Protein AF-A0A5Q2VCX7-F1 (afdb_monomer_lite)

Structure (mmCIF, N/CA/C/O backbone):
data_AF-A0A5Q2VCX7-F1
#
_entry.id   AF-A0A5Q2VCX7-F1
#
loop_
_atom_site.group_PDB
_atom_site.id
_atom_site.type_symbol
_atom_site.label_atom_id
_atom_site.label_alt_id
_atom_site.label_comp_id
_atom_site.label_asym_id
_atom_site.label_entity_id
_atom_site.label_seq_id
_atom_site.pdbx_PDB_ins_code
_atom_site.Cartn_x
_atom_site.Cartn_y
_atom_site.Cartn_z
_atom_site.occupancy
_atom_site.B_iso_or_equiv
_atom_site.auth_seq_id
_atom_site.auth_comp_id
_atom_site.auth_asym_id
_atom_site.auth_atom_id
_atom_site.pdbx_PDB_model_num
ATOM 1 N N . MET A 1 1 ? 39.719 -5.095 -73.598 1.00 59.34 1 MET A N 1
ATOM 2 C CA . MET A 1 1 ? 39.452 -3.890 -72.771 1.00 59.34 1 MET A CA 1
ATOM 3 C C . MET A 1 1 ? 38.141 -3.966 -71.977 1.00 59.34 1 MET A C 1
ATOM 5 O O . MET A 1 1 ? 38.105 -3.467 -70.860 1.00 59.34 1 MET A O 1
ATOM 9 N N . ASN A 1 2 ? 37.099 -4.652 -72.464 1.00 67.56 2 ASN A N 1
ATOM 10 C CA . ASN A 1 2 ? 35.776 -4.667 -71.812 1.00 67.56 2 ASN A CA 1
ATOM 11 C C . ASN A 1 2 ? 35.712 -5.442 -70.474 1.00 67.56 2 ASN A C 1
ATOM 13 O O . ASN A 1 2 ? 34.993 -5.033 -69.566 1.00 67.56 2 ASN A O 1
ATOM 17 N N . ALA A 1 3 ? 36.500 -6.513 -70.308 1.00 70.06 3 ALA A N 1
ATOM 18 C CA . ALA A 1 3 ? 36.463 -7.355 -69.103 1.00 70.06 3 ALA A CA 1
ATOM 19 C C . ALA A 1 3 ? 36.990 -6.655 -67.831 1.00 70.06 3 ALA A C 1
ATOM 21 O O . ALA A 1 3 ? 36.417 -6.805 -66.756 1.00 70.06 3 ALA A O 1
ATOM 22 N N . ILE A 1 4 ? 38.036 -5.830 -67.950 1.00 74.56 4 ILE A N 1
ATOM 23 C CA . ILE A 1 4 ? 38.637 -5.105 -66.813 1.00 74.56 4 ILE A CA 1
ATOM 24 C C . ILE A 1 4 ? 37.681 -4.018 -66.292 1.00 74.56 4 ILE A C 1
ATOM 26 O O . ILE A 1 4 ? 37.550 -3.815 -65.084 1.00 74.56 4 ILE A O 1
ATOM 30 N N . ILE A 1 5 ? 36.960 -3.353 -67.200 1.00 77.19 5 ILE A N 1
ATOM 31 C CA . ILE A 1 5 ? 35.946 -2.346 -66.857 1.00 77.19 5 ILE A CA 1
ATOM 32 C C . ILE A 1 5 ? 34.755 -3.009 -66.152 1.00 77.19 5 ILE A C 1
ATOM 34 O O . ILE A 1 5 ? 34.271 -2.481 -65.150 1.00 77.19 5 ILE A O 1
ATOM 38 N N . ALA A 1 6 ? 34.324 -4.183 -66.627 1.00 76.62 6 ALA A N 1
ATOM 39 C CA . ALA A 1 6 ? 33.265 -4.960 -65.988 1.00 76.62 6 ALA A CA 1
ATOM 40 C C . ALA A 1 6 ? 33.661 -5.398 -64.569 1.00 76.62 6 ALA A C 1
ATOM 42 O O . ALA A 1 6 ? 32.919 -5.134 -63.625 1.00 76.62 6 ALA A O 1
ATOM 43 N N . ILE A 1 7 ? 34.861 -5.960 -64.390 1.00 83.56 7 ILE A N 1
ATOM 44 C CA . ILE A 1 7 ? 35.388 -6.365 -63.075 1.00 83.56 7 ILE A CA 1
ATOM 45 C C . ILE A 1 7 ? 35.422 -5.174 -62.113 1.00 83.56 7 ILE A C 1
ATOM 47 O O . ILE A 1 7 ? 34.881 -5.250 -61.011 1.00 83.56 7 ILE A O 1
ATOM 51 N N . ARG A 1 8 ? 35.967 -4.029 -62.537 1.00 85.62 8 ARG A N 1
ATOM 52 C CA . ARG A 1 8 ? 36.013 -2.820 -61.701 1.00 85.62 8 ARG A CA 1
ATOM 53 C C . ARG A 1 8 ? 34.616 -2.308 -61.330 1.00 85.62 8 ARG A C 1
ATOM 55 O O . ARG A 1 8 ? 34.435 -1.775 -60.236 1.00 85.62 8 ARG A O 1
ATOM 62 N N . ARG A 1 9 ? 33.626 -2.455 -62.215 1.00 85.81 9 ARG A N 1
ATOM 63 C CA . ARG A 1 9 ? 32.228 -2.076 -61.953 1.00 85.81 9 ARG A CA 1
ATOM 64 C C . ARG A 1 9 ? 31.570 -3.007 -60.932 1.00 85.81 9 ARG A C 1
ATOM 66 O O . ARG A 1 9 ? 30.927 -2.502 -60.017 1.00 85.81 9 ARG A O 1
ATOM 73 N N . TYR A 1 10 ? 31.787 -4.318 -61.031 1.00 87.06 10 TYR A N 1
ATOM 74 C CA . TYR A 1 10 ? 31.284 -5.290 -60.053 1.00 87.06 10 TYR A CA 1
ATOM 75 C C . TYR A 1 10 ? 31.887 -5.082 -58.665 1.00 87.06 10 TYR A C 1
ATOM 77 O O . TYR A 1 10 ? 31.151 -5.056 -57.682 1.00 87.06 10 TYR A O 1
ATOM 85 N N . TRP A 1 11 ? 33.194 -4.827 -58.581 1.00 87.19 11 TRP A N 1
ATOM 86 C CA . TRP A 1 11 ? 33.856 -4.506 -57.314 1.00 87.19 11 TRP A CA 1
ATOM 87 C C . TRP A 1 11 ? 33.275 -3.255 -56.652 1.00 87.19 11 TRP A C 1
ATOM 89 O O . TRP A 1 11 ? 32.985 -3.273 -55.460 1.00 87.19 11 TRP A O 1
ATOM 99 N N . LYS A 1 12 ? 33.015 -2.195 -57.430 1.00 88.44 12 LYS A N 1
ATOM 100 C CA . LYS A 1 12 ? 32.355 -0.984 -56.918 1.00 88.44 12 LYS A CA 1
ATOM 101 C C . LYS A 1 12 ? 30.935 -1.253 -56.412 1.00 88.44 12 LYS A C 1
ATOM 103 O O . LYS A 1 12 ? 30.541 -0.696 -55.389 1.00 88.44 12 LYS A O 1
ATOM 108 N N . GLN A 1 13 ? 30.164 -2.090 -57.108 1.00 89.38 13 GLN A N 1
ATOM 109 C CA . GLN A 1 13 ? 28.810 -2.436 -56.669 1.00 89.38 13 GLN A CA 1
ATOM 110 C C . GLN A 1 13 ? 28.808 -3.307 -55.412 1.00 89.38 13 GLN A C 1
ATOM 112 O O . GLN A 1 13 ? 28.006 -3.053 -54.519 1.00 89.38 13 GLN A O 1
ATOM 117 N N . LEU A 1 14 ? 29.744 -4.252 -55.290 1.00 90.06 14 LEU A N 1
ATOM 118 C CA . LEU A 1 14 ? 29.923 -5.043 -54.071 1.00 90.06 14 LEU A CA 1
ATOM 119 C C . LEU A 1 14 ? 30.274 -4.165 -52.869 1.00 90.06 14 LEU A C 1
ATOM 121 O O . LEU A 1 14 ? 29.654 -4.298 -51.818 1.00 90.06 14 LEU A O 1
ATOM 125 N N . THR A 1 15 ? 31.211 -3.223 -53.027 1.00 89.94 15 THR A N 1
ATOM 126 C CA . THR A 1 15 ? 31.567 -2.304 -51.935 1.00 89.94 15 THR A CA 1
ATOM 127 C C . THR A 1 15 ? 30.394 -1.421 -51.526 1.00 89.94 15 THR A C 1
ATOM 129 O O . THR A 1 15 ? 30.173 -1.215 -50.337 1.00 89.94 15 THR A O 1
ATOM 132 N N . LEU A 1 16 ? 29.604 -0.938 -52.490 1.00 91.69 16 LEU A N 1
ATOM 133 C CA . LEU A 1 16 ? 28.428 -0.120 -52.202 1.00 91.69 16 LEU A CA 1
ATOM 134 C C . LEU A 1 16 ? 27.360 -0.933 -51.457 1.00 91.69 16 LEU A C 1
ATOM 136 O O . LEU A 1 16 ? 26.832 -0.469 -50.451 1.00 91.69 16 LEU A O 1
ATOM 140 N N . ALA A 1 17 ? 27.076 -2.152 -51.918 1.00 91.94 17 ALA A N 1
ATOM 141 C CA . ALA A 1 17 ? 26.101 -3.038 -51.289 1.00 91.94 17 ALA A CA 1
ATOM 142 C C . ALA A 1 17 ? 26.499 -3.394 -49.850 1.00 91.94 17 ALA A C 1
ATOM 144 O O . ALA A 1 17 ? 25.653 -3.381 -48.957 1.00 91.94 17 ALA A O 1
ATOM 145 N N . LEU A 1 18 ? 27.788 -3.643 -49.609 1.00 92.69 18 LEU A N 1
ATOM 146 C CA . LEU A 1 18 ? 28.308 -3.949 -48.278 1.00 92.69 18 LEU A CA 1
ATOM 147 C C . LEU A 1 18 ? 28.151 -2.748 -47.337 1.00 92.69 18 LEU A C 1
ATOM 149 O O . LEU A 1 18 ? 27.631 -2.901 -46.234 1.00 92.69 18 LEU A O 1
ATOM 153 N N . VAL A 1 19 ? 28.492 -1.542 -47.797 1.00 93.44 19 VAL A N 1
ATOM 154 C CA . VAL A 1 19 ? 28.304 -0.308 -47.019 1.00 93.44 19 VAL A CA 1
ATOM 155 C C . VAL A 1 19 ? 26.826 -0.086 -46.688 1.00 93.44 19 VAL A C 1
ATOM 157 O O . VAL A 1 19 ? 26.478 0.086 -45.521 1.00 93.44 19 VAL A O 1
ATOM 160 N N . VAL A 1 20 ? 25.932 -0.169 -47.676 1.00 94.00 20 VAL A N 1
ATOM 161 C CA . VAL A 1 20 ? 24.482 -0.008 -47.459 1.00 94.00 20 VAL A CA 1
ATOM 162 C C . VAL A 1 20 ? 23.949 -1.047 -46.471 1.00 94.00 20 VAL A C 1
ATOM 164 O O . VAL A 1 20 ? 23.209 -0.696 -45.553 1.00 94.00 20 VAL A O 1
ATOM 167 N N . SER A 1 21 ? 24.374 -2.306 -46.599 1.00 92.00 21 SER A N 1
ATOM 168 C CA . SER A 1 21 ? 23.987 -3.372 -45.673 1.00 92.00 21 SER A CA 1
ATOM 169 C C . SER A 1 21 ? 24.415 -3.064 -44.239 1.00 92.00 21 SER A C 1
ATOM 171 O O . SER A 1 21 ? 23.625 -3.274 -43.324 1.00 92.00 21 SER A O 1
ATOM 173 N N . THR A 1 22 ? 25.631 -2.552 -44.028 1.00 89.50 22 THR A N 1
ATOM 174 C CA . THR A 1 22 ? 26.105 -2.197 -42.679 1.00 89.50 22 THR A CA 1
ATOM 175 C C . THR A 1 22 ? 25.337 -1.024 -42.073 1.00 89.50 22 THR A C 1
ATOM 177 O O . THR A 1 22 ? 25.027 -1.042 -40.886 1.00 89.50 22 THR A O 1
ATOM 180 N N . PHE A 1 23 ? 24.957 -0.025 -42.872 1.00 92.38 23 PHE A N 1
ATOM 181 C CA . PHE A 1 23 ? 24.144 1.086 -42.376 1.00 92.38 23 PHE A CA 1
ATOM 182 C C . PHE A 1 23 ? 22.739 0.634 -41.971 1.00 92.38 23 PHE A C 1
ATOM 184 O O . PHE A 1 23 ? 22.254 1.022 -40.909 1.00 92.38 23 PHE A O 1
ATOM 191 N N . LEU A 1 24 ? 22.102 -0.224 -42.771 1.00 90.94 24 LEU A N 1
ATOM 192 C CA . LEU A 1 24 ? 20.769 -0.744 -42.462 1.00 90.94 24 LEU A CA 1
ATOM 193 C C . LEU A 1 24 ? 20.762 -1.578 -41.177 1.00 90.94 24 LEU A C 1
ATOM 195 O O . LEU A 1 24 ? 19.872 -1.400 -40.345 1.00 90.94 24 LEU A O 1
ATOM 199 N N . THR A 1 25 ? 21.761 -2.443 -40.976 1.00 87.12 25 THR A N 1
ATOM 200 C CA . THR A 1 25 ? 21.849 -3.259 -39.756 1.00 87.12 25 THR A CA 1
ATOM 201 C C . THR A 1 25 ? 22.105 -2.408 -38.516 1.00 87.12 25 THR A C 1
ATOM 203 O O . THR A 1 25 ? 21.479 -2.647 -37.486 1.00 87.12 25 THR A O 1
ATOM 206 N N . VAL A 1 26 ? 22.948 -1.374 -38.606 1.00 87.19 26 VAL A N 1
ATOM 207 C CA . VAL A 1 26 ? 23.204 -0.442 -37.493 1.00 87.19 26 VAL A CA 1
ATOM 208 C C . VAL A 1 26 ? 21.960 0.384 -37.155 1.00 87.19 26 VAL A C 1
ATOM 210 O O . VAL A 1 26 ? 21.610 0.507 -35.981 1.00 87.19 26 VAL A O 1
ATOM 213 N N . CYS A 1 27 ? 21.248 0.911 -38.155 1.00 85.38 27 CYS A N 1
ATOM 214 C CA . CYS A 1 27 ? 19.996 1.643 -37.937 1.00 85.38 27 CYS A CA 1
ATOM 215 C C . CYS A 1 27 ? 18.904 0.753 -37.324 1.00 85.38 27 CYS A C 1
ATOM 217 O O . CYS A 1 27 ? 18.174 1.188 -36.427 1.00 85.38 27 CYS A O 1
ATOM 219 N N . TRP A 1 28 ? 18.801 -0.500 -37.768 1.00 86.56 28 TRP A N 1
ATOM 220 C CA . TRP A 1 28 ? 17.855 -1.458 -37.202 1.00 86.56 28 TRP A CA 1
ATOM 221 C C . TRP A 1 28 ? 18.204 -1.817 -35.755 1.00 86.56 28 TRP A C 1
ATOM 223 O O . TRP A 1 28 ? 17.338 -1.787 -34.887 1.00 86.56 28 TRP A O 1
ATOM 233 N N . LEU A 1 29 ? 19.481 -2.054 -35.455 1.00 80.56 29 LEU A N 1
ATOM 234 C CA . LEU A 1 29 ? 19.918 -2.354 -34.094 1.00 80.56 29 LEU A CA 1
ATOM 235 C C . LEU A 1 29 ? 19.687 -1.165 -33.151 1.00 80.56 29 LEU A C 1
ATOM 237 O O . LEU A 1 29 ? 19.197 -1.345 -32.040 1.00 80.56 29 LEU A O 1
ATOM 241 N N . ALA A 1 30 ? 19.970 0.058 -33.609 1.00 75.94 30 ALA A N 1
ATOM 242 C CA . ALA A 1 30 ? 19.724 1.272 -32.838 1.00 75.94 30 ALA A CA 1
ATOM 243 C C . ALA A 1 30 ? 18.230 1.481 -32.549 1.00 75.94 30 ALA A C 1
ATOM 245 O O . ALA A 1 30 ? 17.864 1.784 -31.415 1.00 75.94 30 ALA A O 1
ATOM 246 N N . SER A 1 31 ? 17.358 1.294 -33.543 1.00 73.38 31 SER A N 1
ATOM 247 C CA . SER A 1 31 ? 15.904 1.411 -33.352 1.00 73.38 31 SER A CA 1
ATOM 248 C C . SER A 1 31 ? 15.343 0.298 -32.466 1.00 73.38 31 SER A C 1
ATOM 250 O O . SER A 1 31 ? 14.534 0.578 -31.580 1.00 73.38 31 SER A O 1
ATOM 252 N N . HIS A 1 32 ? 15.827 -0.936 -32.621 1.00 75.88 32 HIS A N 1
ATOM 253 C CA . HIS A 1 32 ? 15.420 -2.058 -31.783 1.00 75.88 32 HIS A CA 1
ATOM 254 C C . HIS A 1 32 ? 15.818 -1.849 -30.315 1.00 75.88 32 HIS A C 1
ATOM 256 O O . HIS A 1 32 ? 14.974 -2.004 -29.432 1.00 75.88 32 HIS A O 1
ATOM 262 N N . TYR A 1 33 ? 17.055 -1.415 -30.048 1.00 66.88 33 TYR A N 1
ATOM 263 C CA . TYR A 1 33 ? 17.506 -1.115 -28.686 1.00 66.88 33 TYR A CA 1
ATOM 264 C C . TYR A 1 33 ? 16.753 0.066 -28.072 1.00 66.88 33 TYR A C 1
ATOM 266 O O . TYR A 1 33 ? 16.377 -0.002 -26.904 1.00 66.88 33 TYR A O 1
ATOM 274 N N . ARG A 1 34 ? 16.477 1.127 -28.843 1.00 61.91 34 ARG A N 1
ATOM 275 C CA . ARG A 1 34 ? 15.681 2.271 -28.365 1.00 61.91 34 ARG A CA 1
ATOM 276 C C . ARG A 1 34 ? 14.280 1.835 -27.941 1.00 61.91 34 ARG A C 1
ATOM 278 O O . ARG A 1 34 ? 13.880 2.138 -26.819 1.00 61.91 34 ARG A O 1
ATOM 285 N N . ALA A 1 35 ? 13.595 1.047 -28.770 1.00 62.62 35 ALA A N 1
ATOM 286 C CA . ALA A 1 35 ? 12.264 0.527 -28.462 1.00 62.62 35 ALA A CA 1
ATOM 287 C C . ALA A 1 35 ? 12.253 -0.326 -27.182 1.00 62.62 35 ALA A C 1
ATOM 289 O O . ALA A 1 35 ? 11.401 -0.126 -26.319 1.00 62.62 35 ALA A O 1
ATOM 290 N N . SER A 1 36 ? 13.237 -1.213 -27.008 1.00 60.72 36 SER A N 1
ATOM 291 C CA . SER A 1 36 ? 13.337 -2.053 -25.809 1.00 60.72 36 SER A CA 1
ATOM 292 C C . SER A 1 36 ? 13.666 -1.250 -24.549 1.00 60.72 36 SER A C 1
ATOM 294 O O . SER A 1 36 ? 13.120 -1.533 -23.486 1.00 60.72 36 SER A O 1
ATOM 296 N N . THR A 1 37 ? 14.516 -0.222 -24.645 1.00 60.22 37 THR A N 1
ATOM 297 C CA . THR A 1 37 ? 14.835 0.638 -23.491 1.00 60.22 37 THR A CA 1
ATOM 298 C C . THR A 1 37 ? 13.667 1.526 -23.071 1.00 60.22 37 THR A C 1
ATOM 300 O O . THR A 1 37 ? 13.450 1.720 -21.876 1.00 60.22 37 THR A O 1
ATOM 303 N N . GLU A 1 38 ? 12.882 2.030 -24.026 1.00 61.84 38 GLU A N 1
ATOM 304 C CA . GLU A 1 38 ? 11.692 2.830 -23.732 1.00 61.84 38 GLU A CA 1
ATOM 305 C C . GLU A 1 38 ? 10.556 1.981 -23.162 1.00 61.84 38 GLU A C 1
ATOM 307 O O . GLU A 1 38 ? 9.863 2.432 -22.252 1.00 61.84 38 GLU A O 1
ATOM 312 N N . GLN A 1 39 ? 10.387 0.747 -23.643 1.00 62.41 39 GLN A N 1
ATOM 313 C CA . GLN A 1 39 ? 9.438 -0.209 -23.067 1.00 62.41 39 GLN A CA 1
ATOM 314 C C . GLN A 1 39 ? 9.810 -0.550 -21.622 1.00 62.41 39 GLN A C 1
ATOM 316 O O . GLN A 1 39 ? 8.984 -0.384 -20.732 1.00 62.41 39 GLN A O 1
ATOM 321 N N . LEU A 1 40 ? 11.078 -0.880 -21.351 1.00 61.31 40 LEU A N 1
ATOM 322 C CA . LEU A 1 40 ? 11.537 -1.165 -19.987 1.00 61.31 40 LEU A CA 1
ATOM 323 C C . LEU A 1 40 ? 11.362 0.022 -19.029 1.00 61.31 40 LEU A C 1
ATOM 325 O O . LEU A 1 40 ? 11.101 -0.172 -17.843 1.00 61.31 40 LEU A O 1
ATOM 329 N N . ALA A 1 41 ? 11.546 1.253 -19.512 1.00 61.09 41 ALA A N 1
ATOM 330 C CA . ALA A 1 41 ? 11.335 2.451 -18.704 1.00 61.09 41 ALA A CA 1
ATOM 331 C C . ALA A 1 41 ? 9.846 2.681 -18.399 1.00 61.09 41 ALA A C 1
ATOM 333 O O . ALA A 1 41 ? 9.502 3.022 -17.267 1.00 61.09 41 ALA A O 1
ATOM 334 N N . LYS A 1 42 ? 8.970 2.453 -19.385 1.00 62.50 42 LYS A N 1
ATOM 335 C CA . LYS A 1 42 ? 7.512 2.536 -19.219 1.00 62.50 42 LYS A CA 1
ATOM 336 C C . LYS A 1 42 ? 6.995 1.474 -18.253 1.00 62.50 42 LYS A C 1
ATOM 338 O O . LYS A 1 42 ? 6.264 1.823 -17.333 1.00 62.50 42 LYS A O 1
ATOM 343 N N . ASP A 1 43 ? 7.450 0.233 -18.389 1.00 63.56 43 ASP A N 1
ATOM 344 C CA . ASP A 1 43 ? 7.039 -0.869 -17.515 1.00 63.56 43 ASP A CA 1
ATOM 345 C C . ASP A 1 43 ? 7.440 -0.607 -16.061 1.00 63.56 43 ASP A C 1
ATOM 347 O O . ASP A 1 43 ? 6.646 -0.815 -15.149 1.00 63.56 43 ASP A O 1
ATOM 351 N N . LYS A 1 44 ? 8.644 -0.071 -15.820 1.00 58.69 44 LYS A N 1
ATOM 352 C CA . LYS A 1 44 ? 9.080 0.319 -14.468 1.00 58.69 44 LYS A CA 1
ATOM 353 C C . LYS A 1 44 ? 8.229 1.439 -13.873 1.00 58.69 44 LYS A C 1
ATOM 355 O O . LYS A 1 44 ? 7.949 1.406 -12.676 1.00 58.69 44 LYS A O 1
ATOM 360 N N . ALA A 1 45 ? 7.853 2.430 -14.680 1.00 64.00 45 ALA A N 1
ATOM 361 C CA . ALA A 1 45 ? 7.011 3.532 -14.230 1.00 64.00 45 ALA A CA 1
ATOM 362 C C . ALA A 1 45 ? 5.594 3.050 -13.887 1.00 64.00 45 ALA A C 1
ATOM 364 O O . ALA A 1 45 ? 5.056 3.449 -12.855 1.00 64.00 45 ALA A O 1
ATOM 365 N N . ASP A 1 46 ? 5.027 2.155 -14.697 1.00 68.38 46 ASP A N 1
ATOM 366 C CA . ASP A 1 46 ? 3.708 1.574 -14.443 1.00 68.38 46 ASP A CA 1
ATOM 367 C C . ASP A 1 46 ? 3.717 0.666 -13.205 1.00 68.38 46 ASP A C 1
ATOM 369 O O . ASP A 1 46 ? 2.852 0.783 -12.338 1.00 68.38 46 ASP A O 1
ATOM 373 N N . LEU A 1 47 ? 4.761 -0.154 -13.036 1.00 61.75 47 LEU A N 1
ATOM 374 C CA . LEU A 1 47 ? 4.929 -0.985 -11.842 1.00 61.75 47 LEU A CA 1
ATOM 375 C C . LEU A 1 47 ? 5.060 -0.133 -10.570 1.00 61.75 47 LEU A C 1
ATOM 377 O O . LEU A 1 47 ? 4.443 -0.441 -9.552 1.00 61.75 47 LEU A O 1
ATOM 381 N N . LEU A 1 48 ? 5.825 0.963 -10.623 1.00 65.19 48 LEU A N 1
ATOM 382 C CA . LEU A 1 48 ? 5.931 1.914 -9.512 1.00 65.19 48 LEU A CA 1
ATOM 383 C C . LEU A 1 48 ? 4.593 2.594 -9.218 1.00 65.19 48 LEU A C 1
ATOM 385 O O . LEU A 1 48 ? 4.209 2.691 -8.051 1.00 65.19 48 LEU A O 1
ATOM 389 N N . ALA A 1 49 ? 3.859 3.028 -10.242 1.00 63.91 49 ALA A N 1
ATOM 390 C CA . ALA A 1 49 ? 2.537 3.624 -10.074 1.00 63.91 49 ALA A CA 1
ATOM 391 C C . ALA A 1 49 ? 1.555 2.632 -9.426 1.00 63.91 49 ALA A C 1
ATOM 393 O O . ALA A 1 49 ? 0.861 2.984 -8.467 1.00 63.91 49 ALA A O 1
ATOM 394 N N . GLN A 1 50 ? 1.563 1.372 -9.869 1.00 61.25 50 GLN A N 1
ATOM 395 C CA . GLN A 1 50 ? 0.758 0.303 -9.281 1.00 61.25 50 GLN A CA 1
ATOM 396 C C . GLN A 1 50 ? 1.132 0.047 -7.819 1.00 61.25 50 GLN A C 1
ATOM 398 O O . GLN A 1 50 ? 0.244 0.067 -6.968 1.00 61.25 50 GLN A O 1
ATOM 403 N N . VAL A 1 51 ? 2.417 -0.105 -7.485 1.00 66.50 51 VAL A N 1
ATOM 404 C CA . VAL A 1 51 ? 2.865 -0.317 -6.094 1.00 66.50 51 VAL A CA 1
ATOM 405 C C . VAL A 1 51 ? 2.476 0.857 -5.197 1.00 66.50 51 VAL A C 1
ATOM 407 O O . VAL A 1 51 ? 1.964 0.643 -4.100 1.00 66.50 51 VAL A O 1
ATOM 410 N N . THR A 1 52 ? 2.644 2.092 -5.671 1.00 65.50 52 THR A N 1
ATOM 411 C CA . THR A 1 52 ? 2.294 3.297 -4.901 1.00 65.50 52 THR A CA 1
ATOM 412 C C . THR A 1 52 ? 0.785 3.373 -4.651 1.00 65.50 52 THR A C 1
ATOM 414 O O . THR A 1 52 ? 0.342 3.670 -3.540 1.00 65.50 52 THR A O 1
ATOM 417 N N . SER A 1 53 ? -0.025 3.044 -5.663 1.00 60.09 53 SER A N 1
ATOM 418 C CA . SER A 1 53 ? -1.485 2.999 -5.530 1.00 60.09 53 SER A CA 1
ATOM 419 C C . SER A 1 53 ? -1.944 1.900 -4.564 1.00 60.09 53 SER A C 1
ATOM 421 O O . SER A 1 53 ? -2.797 2.145 -3.710 1.00 60.09 53 SER A O 1
ATOM 423 N N . GLN A 1 54 ? -1.323 0.718 -4.618 1.00 58.72 54 GLN A N 1
ATOM 424 C CA . GLN A 1 54 ? -1.614 -0.388 -3.709 1.00 58.72 54 GLN A CA 1
ATOM 425 C C . GLN A 1 54 ? -1.189 -0.059 -2.273 1.00 58.72 54 GLN A C 1
ATOM 427 O O . GLN A 1 54 ? -1.964 -0.280 -1.345 1.00 58.72 54 GLN A O 1
ATOM 432 N N . GLN A 1 55 ? -0.018 0.553 -2.071 1.00 58.81 55 GLN A N 1
ATOM 433 C CA . GLN A 1 55 ? 0.425 1.027 -0.755 1.00 58.81 55 GLN A CA 1
ATOM 434 C C . GLN A 1 55 ? -0.537 2.057 -0.157 1.00 58.81 55 GLN A C 1
ATOM 436 O O . GLN A 1 55 ? -0.851 1.979 1.033 1.00 58.81 55 GLN A O 1
ATOM 441 N N . ALA A 1 56 ? -1.059 2.987 -0.961 1.00 61.91 56 ALA A N 1
ATOM 442 C CA . ALA A 1 56 ? -2.043 3.958 -0.487 1.00 61.91 56 ALA A CA 1
ATOM 443 C C . ALA A 1 56 ? -3.348 3.281 -0.024 1.00 61.91 56 ALA A C 1
ATOM 445 O O . ALA A 1 56 ? -3.930 3.685 0.984 1.00 61.91 56 ALA A O 1
ATOM 446 N N . ILE A 1 57 ? -3.792 2.228 -0.716 1.00 61.69 57 ILE A N 1
ATOM 447 C CA . ILE A 1 57 ? -4.992 1.459 -0.351 1.00 61.69 57 ILE A CA 1
ATOM 448 C C . ILE A 1 57 ? -4.756 0.650 0.931 1.00 61.69 57 ILE A C 1
ATOM 450 O O . ILE A 1 57 ? -5.578 0.702 1.847 1.00 61.69 57 ILE A O 1
ATOM 454 N N . ILE A 1 58 ? -3.620 -0.046 1.029 1.00 62.34 58 ILE A N 1
ATOM 455 C CA . ILE A 1 58 ? -3.266 -0.869 2.196 1.00 62.34 58 ILE A CA 1
ATOM 456 C C . ILE A 1 58 ? -3.161 0.001 3.453 1.00 62.34 58 ILE A C 1
ATOM 458 O O . ILE A 1 58 ? -3.730 -0.339 4.489 1.00 62.34 58 ILE A O 1
ATOM 462 N N . THR A 1 59 ? -2.515 1.166 3.356 1.00 62.28 59 THR A N 1
ATOM 463 C CA . THR A 1 59 ? -2.390 2.095 4.491 1.00 62.28 59 THR A CA 1
ATOM 464 C C . THR A 1 59 ? -3.760 2.567 4.985 1.00 62.28 59 THR A C 1
ATOM 466 O O . THR A 1 59 ? -4.007 2.599 6.190 1.00 62.28 59 THR A O 1
ATOM 469 N N . LYS A 1 60 ? -4.694 2.859 4.067 1.00 60.97 60 LYS A N 1
ATOM 470 C CA . LYS A 1 60 ? -6.068 3.245 4.428 1.00 60.97 60 LYS A CA 1
ATOM 471 C C . LYS A 1 60 ? -6.841 2.112 5.101 1.00 60.97 60 LYS A C 1
ATOM 473 O O . LYS A 1 60 ? -7.568 2.375 6.054 1.00 60.97 60 LYS A O 1
ATOM 478 N N . GLN A 1 61 ? -6.682 0.869 4.647 1.00 58.81 61 GLN A N 1
ATOM 479 C CA . GLN A 1 61 ? -7.337 -0.283 5.276 1.00 58.81 61 GLN A CA 1
ATOM 480 C C . GLN A 1 61 ? -6.799 -0.558 6.684 1.00 58.81 61 GLN A C 1
ATOM 482 O O . GLN A 1 61 ? -7.590 -0.783 7.598 1.00 58.81 61 GLN A O 1
ATOM 487 N N . ILE A 1 62 ? -5.480 -0.480 6.888 1.00 65.56 62 ILE A N 1
ATOM 488 C CA . ILE A 1 62 ? -4.867 -0.639 8.218 1.00 65.56 62 ILE A CA 1
ATOM 489 C C . ILE A 1 62 ? -5.362 0.457 9.165 1.00 65.56 62 ILE A C 1
ATOM 491 O O . ILE A 1 62 ? -5.757 0.162 10.292 1.00 65.56 62 ILE A O 1
ATOM 495 N N . GLN A 1 63 ? -5.406 1.708 8.700 1.00 66.75 63 GLN A N 1
ATOM 496 C CA . GLN A 1 63 ? -5.905 2.826 9.498 1.00 66.75 63 GLN A CA 1
ATOM 497 C C . GLN A 1 63 ? -7.384 2.648 9.869 1.00 66.75 63 GLN A C 1
ATOM 499 O O . GLN A 1 63 ? -7.751 2.875 11.019 1.00 66.75 63 GLN A O 1
ATOM 504 N N . GLN A 1 64 ? -8.227 2.189 8.937 1.00 58.38 64 GLN A N 1
ATOM 505 C CA . GLN A 1 64 ? -9.630 1.875 9.227 1.00 58.38 64 GLN A CA 1
ATOM 506 C C . GLN A 1 64 ? -9.761 0.739 10.246 1.00 58.38 64 GLN A C 1
ATOM 508 O O . GLN A 1 64 ? -10.526 0.871 11.195 1.00 58.38 64 GLN A O 1
ATOM 513 N N . ALA A 1 65 ? -8.994 -0.345 10.106 1.00 64.44 65 ALA A N 1
ATOM 514 C CA . ALA A 1 65 ? -9.015 -1.462 11.051 1.00 64.44 65 ALA A CA 1
ATOM 515 C C . ALA A 1 65 ? -8.584 -1.039 12.467 1.00 64.44 65 ALA A C 1
ATOM 517 O O . ALA A 1 65 ? -9.201 -1.446 13.452 1.00 64.44 65 ALA A O 1
ATOM 518 N N . GLN A 1 66 ? -7.571 -0.174 12.576 1.00 68.31 66 GLN A N 1
ATOM 519 C CA . GLN A 1 66 ? -7.178 0.434 13.849 1.00 68.31 66 GLN A CA 1
ATOM 520 C C . GLN A 1 66 ? -8.312 1.279 14.433 1.00 68.31 66 GLN A C 1
ATOM 522 O O . GLN A 1 66 ? -8.620 1.151 15.612 1.00 68.31 66 GLN A O 1
ATOM 527 N N . GLN A 1 67 ? -8.981 2.088 13.609 1.00 59.94 67 GLN A N 1
ATOM 528 C CA . GLN A 1 67 ? -10.108 2.914 14.040 1.00 59.94 67 GLN A CA 1
ATOM 529 C C . GLN A 1 67 ? -11.293 2.072 14.529 1.00 59.94 67 GLN A C 1
ATOM 531 O O . GLN A 1 67 ? -11.856 2.373 15.578 1.00 59.94 67 GLN A O 1
ATOM 536 N N . PHE A 1 68 ? -11.628 0.984 13.829 1.00 67.69 68 PHE A N 1
ATOM 537 C CA . PHE A 1 68 ? -12.657 0.037 14.262 1.00 67.69 68 PHE A CA 1
ATOM 538 C C . PHE A 1 68 ? -12.320 -0.616 15.600 1.00 67.69 68 PHE A C 1
ATOM 540 O O . PHE A 1 68 ? -13.201 -0.733 16.447 1.00 67.69 68 PHE A O 1
ATOM 547 N N . ASN A 1 69 ? -11.061 -1.000 15.819 1.00 70.94 69 ASN A N 1
ATOM 548 C CA . ASN A 1 69 ? -10.634 -1.573 17.093 1.00 70.94 69 ASN A CA 1
ATOM 549 C C . ASN A 1 69 ? -10.761 -0.548 18.235 1.00 70.94 69 ASN A C 1
ATOM 551 O O . ASN A 1 69 ? -11.327 -0.855 19.280 1.00 70.94 69 ASN A O 1
ATOM 555 N N . THR A 1 70 ? -10.352 0.703 18.011 1.00 69.31 70 THR A N 1
ATOM 556 C CA . THR A 1 70 ? -10.507 1.777 19.006 1.00 69.31 70 THR A CA 1
ATOM 557 C C . THR A 1 70 ? -11.976 2.076 19.317 1.00 69.31 70 THR A C 1
ATOM 559 O O . THR A 1 70 ? -12.326 2.271 20.478 1.00 69.31 70 THR A O 1
ATOM 562 N N . ILE A 1 71 ? -12.852 2.079 18.305 1.00 69.00 71 ILE A N 1
ATOM 563 C CA . ILE A 1 71 ? -14.299 2.267 18.493 1.00 69.00 71 ILE A CA 1
ATOM 564 C C . ILE A 1 71 ? -14.894 1.084 19.265 1.00 69.00 71 ILE A C 1
ATOM 566 O O . ILE A 1 71 ? -15.645 1.299 20.211 1.00 69.00 71 ILE A O 1
ATOM 570 N N . ALA A 1 72 ? -14.535 -0.154 18.916 1.00 66.69 72 ALA A N 1
ATOM 571 C CA . ALA A 1 72 ? -15.005 -1.347 19.617 1.00 66.69 72 ALA A CA 1
ATOM 572 C C . ALA A 1 72 ? -14.555 -1.361 21.087 1.00 66.69 72 ALA A C 1
ATOM 574 O O . ALA A 1 72 ? -15.367 -1.621 21.971 1.00 66.69 72 ALA A O 1
ATOM 575 N N . ALA A 1 73 ? -13.297 -1.008 21.360 1.00 69.19 73 ALA A N 1
ATOM 576 C CA . ALA A 1 73 ? -12.778 -0.887 22.719 1.00 69.19 73 ALA A CA 1
ATOM 577 C C . ALA A 1 73 ? -13.474 0.232 23.514 1.00 69.19 73 ALA A C 1
ATOM 579 O O . ALA A 1 73 ? -13.781 0.052 24.692 1.00 69.19 73 ALA A O 1
ATOM 580 N N . GLY A 1 74 ? -13.762 1.371 22.873 1.00 67.38 74 GLY A N 1
ATOM 581 C CA . GLY A 1 74 ? -14.515 2.470 23.481 1.00 67.38 74 GLY A CA 1
ATOM 582 C C . GLY A 1 74 ? -15.946 2.071 23.843 1.00 67.38 74 GLY A C 1
ATOM 583 O O . GLY A 1 74 ? -16.376 2.303 24.969 1.00 67.38 74 GLY A O 1
ATOM 584 N N . VAL A 1 75 ? -16.651 1.400 22.928 1.00 70.31 75 VAL A N 1
ATOM 585 C CA . VAL A 1 75 ? -18.031 0.930 23.140 1.00 70.31 75 VAL A CA 1
ATOM 586 C C . VAL A 1 75 ? -18.105 -0.151 24.219 1.00 70.31 75 VAL A C 1
ATOM 588 O O . VAL A 1 75 ? -19.020 -0.126 25.040 1.00 70.31 75 VAL A O 1
ATOM 591 N N . GLU A 1 76 ? -17.156 -1.090 24.250 1.00 67.62 76 GLU A N 1
ATOM 592 C CA . GLU A 1 76 ? -17.107 -2.139 25.278 1.00 67.62 76 GLU A CA 1
ATOM 593 C C . GLU A 1 76 ? -16.846 -1.541 26.670 1.00 67.62 76 GLU A C 1
ATOM 595 O O . GLU A 1 76 ? -17.539 -1.876 27.632 1.00 67.62 76 GLU A O 1
ATOM 600 N N . SER A 1 77 ? -15.913 -0.586 26.757 1.00 68.19 77 SER A N 1
ATOM 601 C CA . SER A 1 77 ? -15.611 0.155 27.988 1.00 68.19 77 SER A CA 1
ATOM 602 C C . SER A 1 77 ? -16.819 0.956 28.486 1.00 68.19 77 SER A C 1
ATOM 604 O O . SER A 1 77 ? -17.181 0.882 29.660 1.00 68.19 77 SER A O 1
ATOM 606 N N . GLU A 1 78 ? -17.508 1.669 27.592 1.00 60.91 78 GLU A N 1
ATOM 607 C CA . GLU A 1 78 ? -18.694 2.460 27.934 1.00 60.91 78 GLU A CA 1
ATOM 608 C C . GLU A 1 78 ? -19.874 1.567 28.359 1.00 60.91 78 GLU A C 1
ATOM 610 O O . GLU A 1 78 ? -20.593 1.883 29.315 1.00 60.91 78 GLU A O 1
ATOM 615 N N . LYS A 1 79 ? -20.033 0.392 27.730 1.00 63.16 79 LYS A N 1
ATOM 616 C CA . LYS A 1 79 ? -20.990 -0.639 28.163 1.00 63.16 79 LYS A CA 1
ATOM 617 C C . LYS A 1 79 ? -20.675 -1.179 29.553 1.00 63.16 79 LYS A C 1
ATOM 619 O O . LYS A 1 79 ? -21.595 -1.298 30.368 1.00 63.16 79 LYS A O 1
ATOM 624 N N . GLN A 1 80 ? -19.417 -1.513 29.831 1.00 69.31 80 GLN A N 1
ATOM 625 C CA . GLN A 1 80 ? -18.997 -2.007 31.146 1.00 69.31 80 GLN A CA 1
ATOM 626 C C . GLN A 1 80 ? -19.206 -0.940 32.219 1.00 69.31 80 GLN A C 1
ATOM 628 O O . GLN A 1 80 ? -19.838 -1.213 33.237 1.00 69.31 80 GLN A O 1
ATOM 633 N N . GLN A 1 81 ? -18.811 0.304 31.948 1.00 69.19 81 GLN A N 1
ATOM 634 C CA . GLN A 1 81 ? -18.997 1.418 32.875 1.00 69.19 81 GLN A CA 1
ATOM 635 C C . GLN A 1 81 ? -20.481 1.708 33.155 1.00 69.19 81 GLN A C 1
ATOM 637 O O . GLN A 1 81 ? -20.862 1.968 34.301 1.00 69.19 81 GLN A O 1
ATOM 642 N N . THR A 1 82 ? -21.337 1.625 32.133 1.00 63.09 82 THR A N 1
ATOM 643 C CA . THR A 1 82 ? -22.791 1.802 32.280 1.00 63.09 82 THR A CA 1
ATOM 644 C C . THR A 1 82 ? -23.416 0.663 33.085 1.00 63.09 82 THR A C 1
ATOM 646 O O . THR A 1 82 ? -24.253 0.914 33.954 1.00 63.09 82 THR A O 1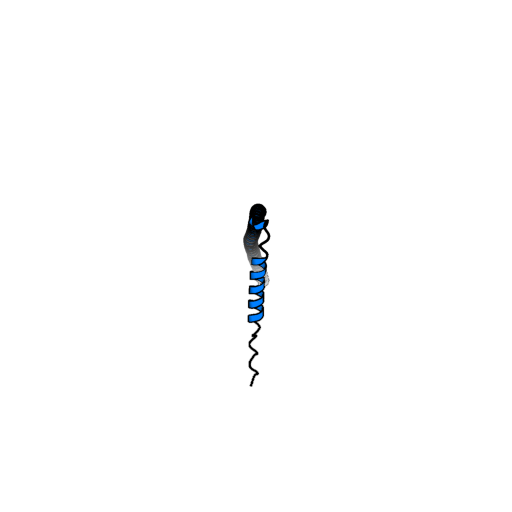
ATOM 649 N N . THR A 1 83 ? -22.986 -0.578 32.846 1.00 71.81 83 THR A N 1
ATOM 650 C CA . THR A 1 83 ? -23.481 -1.764 33.563 1.00 71.81 83 THR A CA 1
ATOM 651 C C . THR A 1 83 ? -23.090 -1.711 35.039 1.00 71.81 83 THR A C 1
ATOM 653 O O . THR A 1 83 ? -23.963 -1.803 35.900 1.00 71.81 83 THR A O 1
ATOM 656 N N . ASP A 1 84 ? -21.822 -1.427 35.343 1.00 74.25 84 ASP A N 1
ATOM 657 C CA . ASP A 1 84 ? -21.324 -1.278 36.716 1.00 74.25 84 ASP A CA 1
ATOM 658 C C . ASP A 1 84 ? -22.033 -0.151 37.475 1.00 74.25 84 ASP A C 1
ATOM 660 O O . ASP A 1 84 ? -22.332 -0.262 38.669 1.00 74.25 84 ASP A O 1
ATOM 664 N N . THR A 1 85 ? -22.317 0.958 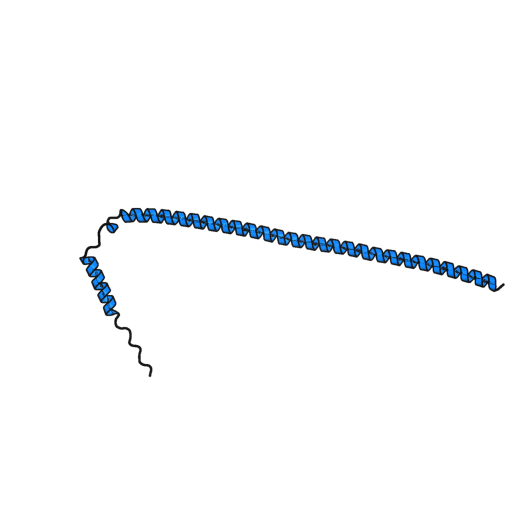36.788 1.00 75.12 85 THR A N 1
ATOM 665 C CA . THR A 1 85 ? -23.046 2.087 37.375 1.00 75.12 85 THR A CA 1
ATOM 666 C C . THR A 1 85 ? -24.505 1.713 37.638 1.00 75.12 85 THR A C 1
ATOM 668 O O . THR A 1 85 ? -25.022 1.983 38.725 1.00 75.12 85 THR A O 1
ATOM 671 N N . GLY A 1 86 ? -25.159 1.036 36.690 1.00 70.38 86 GLY A N 1
ATOM 672 C CA . GLY A 1 86 ? -26.520 0.522 36.843 1.00 70.38 86 GLY A CA 1
ATOM 673 C C . GLY A 1 86 ? -26.647 -0.473 37.996 1.00 70.38 86 GLY A C 1
ATOM 674 O O . GLY A 1 86 ? -27.558 -0.346 38.818 1.00 70.38 86 GLY A O 1
ATOM 675 N N . ASP A 1 87 ? -25.703 -1.404 38.124 1.00 75.44 87 ASP A N 1
ATOM 676 C CA . ASP A 1 87 ? -25.692 -2.397 39.199 1.00 75.44 87 ASP A CA 1
ATOM 677 C C . ASP A 1 87 ? -25.457 -1.761 40.570 1.00 75.44 87 ASP A C 1
ATOM 679 O O . ASP A 1 87 ? -26.155 -2.099 41.531 1.00 75.44 87 ASP A O 1
ATOM 683 N N . LYS A 1 88 ? -24.568 -0.765 40.673 1.00 75.50 88 LYS A N 1
ATOM 684 C CA . LYS A 1 88 ? -24.392 0.016 41.909 1.00 75.50 88 LYS A CA 1
ATOM 685 C C . LYS A 1 88 ? -25.668 0.755 42.303 1.00 75.50 88 LYS A C 1
ATOM 687 O O . LYS A 1 88 ? -26.085 0.670 43.459 1.00 75.50 88 LYS A O 1
ATOM 692 N N . ILE A 1 89 ? -26.320 1.442 41.363 1.00 74.31 89 ILE A N 1
ATOM 693 C CA . ILE A 1 89 ? -27.580 2.158 41.627 1.00 74.31 89 ILE A CA 1
ATOM 694 C C . ILE A 1 89 ? -28.672 1.175 42.057 1.00 74.31 89 ILE A C 1
ATOM 696 O O . ILE A 1 89 ? -29.370 1.418 43.043 1.00 74.31 89 ILE A O 1
ATOM 700 N N . ARG A 1 90 ? -28.790 0.034 41.372 1.00 70.50 90 ARG A N 1
ATOM 701 C CA . ARG A 1 90 ? -29.755 -1.020 41.700 1.00 70.50 90 ARG A CA 1
ATOM 702 C C . ARG A 1 90 ? -29.521 -1.591 43.094 1.00 70.50 90 ARG A C 1
ATOM 704 O O . ARG A 1 90 ? -30.486 -1.785 43.832 1.00 70.50 90 ARG A O 1
ATOM 711 N N . LEU A 1 91 ? -28.269 -1.837 43.477 1.00 77.44 91 LEU A N 1
ATOM 712 C CA . LEU A 1 91 ? -27.920 -2.340 44.805 1.00 77.44 91 LEU A CA 1
ATOM 713 C C . LEU A 1 91 ? -28.296 -1.329 45.899 1.00 77.44 91 LEU A C 1
ATOM 715 O O . LEU A 1 91 ? -28.905 -1.699 46.906 1.00 77.44 91 LEU A O 1
ATOM 719 N N . VAL A 1 92 ? -28.000 -0.044 45.676 1.00 78.38 92 VAL A N 1
ATOM 720 C CA . VAL A 1 92 ? -28.357 1.045 46.599 1.00 78.38 92 VAL A CA 1
ATOM 721 C C . VAL A 1 92 ? -29.873 1.149 46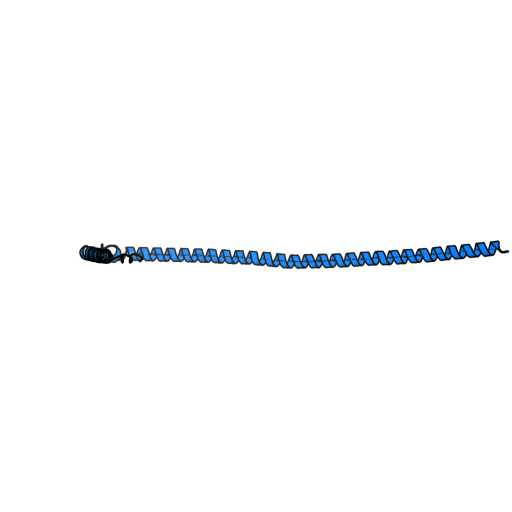.747 1.00 78.38 92 VAL A C 1
ATOM 723 O O . VAL A 1 92 ? -30.375 1.119 47.870 1.00 78.38 92 VAL A O 1
ATOM 726 N N . TYR A 1 93 ? -30.619 1.197 45.642 1.00 71.62 93 TYR A N 1
ATOM 727 C CA . TYR A 1 93 ? -32.081 1.284 45.680 1.00 71.62 93 TYR A CA 1
ATOM 728 C C . TYR A 1 93 ? -32.725 0.059 46.324 1.00 71.62 93 TYR A C 1
ATOM 730 O O . TYR A 1 93 ? -33.623 0.214 47.148 1.00 71.62 93 TYR A O 1
ATOM 738 N N . LYS A 1 94 ? -32.238 -1.151 46.023 1.00 76.94 94 LYS A N 1
ATOM 739 C CA . LYS A 1 94 ? -32.714 -2.387 46.660 1.00 76.94 94 LYS A CA 1
ATOM 740 C C . LYS A 1 94 ? -32.517 -2.341 48.175 1.00 76.94 94 LYS A C 1
ATOM 742 O O . LYS A 1 94 ? -33.423 -2.699 48.918 1.00 76.94 94 LYS A O 1
ATOM 747 N N . THR A 1 95 ? -31.364 -1.856 48.629 1.00 76.88 95 THR A N 1
ATOM 748 C CA . THR A 1 95 ? -31.057 -1.725 50.061 1.00 76.88 95 THR A CA 1
ATOM 749 C C . THR A 1 95 ? -31.958 -0.684 50.729 1.00 76.88 95 THR A C 1
ATOM 751 O O . THR A 1 95 ? -32.519 -0.943 51.791 1.00 76.88 95 THR A O 1
ATOM 754 N N . LYS A 1 96 ? -32.169 0.471 50.084 1.00 76.25 96 LYS A N 1
ATOM 755 C CA . LYS A 1 96 ? -33.064 1.526 50.588 1.00 76.25 96 LYS A CA 1
ATOM 756 C C . LYS A 1 96 ? -34.530 1.085 50.620 1.00 76.25 96 LYS A C 1
ATOM 758 O O . LYS A 1 96 ? -35.227 1.384 51.587 1.00 76.25 96 LYS A O 1
ATOM 763 N N . MET A 1 97 ? -34.989 0.337 49.616 1.00 68.12 97 MET A N 1
ATOM 764 C CA . MET A 1 97 ? -36.330 -0.255 49.609 1.00 68.12 97 MET A CA 1
ATOM 765 C C . MET A 1 97 ? -36.493 -1.317 50.693 1.00 68.12 97 MET A C 1
ATOM 767 O O . MET A 1 97 ? -37.509 -1.301 51.374 1.00 68.12 97 MET A O 1
ATOM 771 N N . ALA A 1 98 ? -35.499 -2.182 50.912 1.00 70.88 98 ALA A N 1
ATOM 772 C CA . ALA A 1 98 ? -35.542 -3.178 51.984 1.00 70.88 98 ALA A CA 1
ATOM 773 C C . ALA A 1 98 ? -35.630 -2.541 53.384 1.00 70.88 98 ALA A C 1
ATOM 775 O O . ALA A 1 98 ? -36.237 -3.115 54.281 1.00 70.88 98 ALA A O 1
ATOM 776 N N . SER A 1 99 ? -35.067 -1.340 53.565 1.00 68.81 99 SER A N 1
ATOM 777 C CA . SER A 1 99 ? -35.199 -0.554 54.801 1.00 68.81 99 SER A CA 1
ATOM 778 C C . SER A 1 99 ? -36.483 0.280 54.897 1.00 68.81 99 SER A C 1
ATOM 780 O O . SER A 1 99 ? -36.713 0.924 55.918 1.00 68.81 99 SER A O 1
ATOM 782 N N . SER A 1 100 ? -37.304 0.325 53.843 1.00 68.19 100 SER A N 1
ATOM 783 C CA . SER A 1 100 ? -38.541 1.104 53.844 1.00 68.19 100 SER A CA 1
ATOM 784 C C . SER A 1 100 ? -39.639 0.364 54.616 1.00 68.19 100 SER A C 1
ATOM 786 O O . SER A 1 100 ? -39.861 -0.822 54.357 1.00 68.19 100 SER A O 1
ATOM 788 N N . PRO A 1 101 ? -40.398 1.039 55.500 1.00 63.03 101 PRO A N 1
ATOM 789 C CA . PRO A 1 101 ? -41.523 0.424 56.209 1.00 63.03 101 PRO A CA 1
ATOM 790 C C . PRO A 1 101 ? -42.585 -0.142 55.251 1.00 63.03 101 PRO A C 1
ATOM 792 O O . PRO A 1 101 ? -43.254 -1.117 55.579 1.00 63.03 101 PRO A O 1
ATOM 795 N N . CYS A 1 102 ? -42.678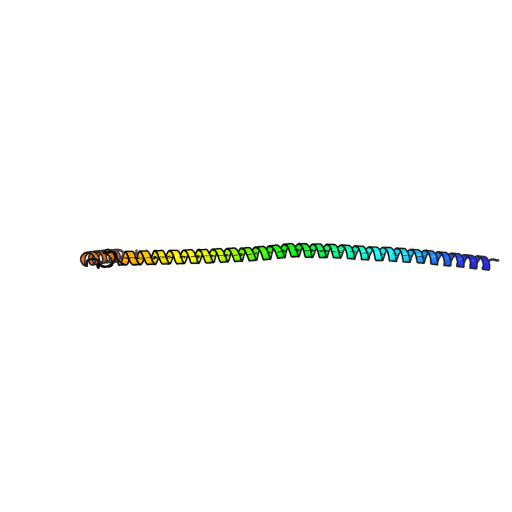 0.390 54.028 1.00 62.66 102 CYS A N 1
ATOM 796 C CA . CYS A 1 102 ? -43.582 -0.100 52.986 1.00 62.66 102 CYS A CA 1
ATOM 797 C C . CYS A 1 102 ? -43.198 -1.482 52.417 1.00 62.66 102 CYS A C 1
ATOM 799 O O . CYS A 1 102 ? -44.026 -2.105 51.763 1.00 62.66 102 CYS A O 1
ATOM 801 N N . ALA A 1 103 ? -41.957 -1.949 52.612 1.00 61.16 103 ALA A N 1
ATOM 802 C CA . ALA A 1 103 ? -41.479 -3.250 52.124 1.00 61.16 103 ALA A CA 1
ATOM 803 C C . ALA A 1 103 ? -41.547 -4.362 53.185 1.00 61.16 103 ALA A C 1
ATOM 805 O O . ALA A 1 103 ? -41.427 -5.539 52.851 1.00 61.16 103 ALA A O 1
ATOM 806 N N . VAL A 1 104 ? -41.719 -3.989 54.456 1.00 63.94 104 VAL A N 1
ATOM 807 C CA . VAL A 1 104 ? -41.726 -4.908 55.607 1.00 63.94 104 VAL A CA 1
ATOM 808 C C . VAL A 1 104 ? -43.152 -5.216 56.064 1.00 63.94 104 VAL A C 1
ATOM 810 O O . VAL A 1 104 ? -43.410 -6.281 56.621 1.00 63.94 104 VAL A O 1
ATOM 813 N N . VAL A 1 105 ? -44.091 -4.300 55.819 1.00 70.19 105 VAL A N 1
ATOM 814 C CA . VAL A 1 105 ? -45.476 -4.445 56.265 1.00 70.19 105 VAL A CA 1
ATOM 815 C C . VAL A 1 105 ? -46.312 -5.079 55.148 1.00 70.19 105 VAL A C 1
ATOM 817 O O . VAL A 1 105 ? -46.455 -4.470 54.085 1.00 70.19 105 VAL A O 1
ATOM 820 N N . PRO A 1 106 ? -46.877 -6.285 55.353 1.00 69.94 106 PRO A N 1
ATOM 821 C CA . PRO A 1 106 ? -47.833 -6.842 54.409 1.00 69.94 106 PRO A CA 1
ATOM 822 C C . PRO A 1 106 ? -49.032 -5.899 54.291 1.00 69.94 106 PRO A C 1
ATOM 824 O O . PRO A 1 106 ? -49.532 -5.374 55.288 1.00 69.94 106 PRO A O 1
ATOM 827 N N . VAL A 1 107 ? -49.484 -5.671 53.058 1.00 72.31 107 VAL A N 1
ATOM 828 C CA . VAL A 1 107 ? -50.693 -4.885 52.784 1.00 72.31 107 VAL A CA 1
ATOM 829 C C . VAL A 1 107 ? -51.849 -5.488 53.586 1.00 72.31 107 VAL A C 1
ATOM 831 O O . VAL A 1 107 ? -51.992 -6.711 53.628 1.00 72.31 107 VAL A O 1
ATOM 834 N N . SER A 1 108 ? -52.657 -4.652 54.250 1.00 76.31 108 SER A N 1
ATOM 835 C CA . SER A 1 108 ? -53.742 -5.163 55.093 1.00 76.31 108 SER A CA 1
ATOM 836 C C . SER A 1 108 ? -54.686 -6.057 54.282 1.00 76.31 108 SER A C 1
ATOM 838 O O . SER A 1 108 ? -54.907 -5.841 53.081 1.00 76.31 108 SER A O 1
ATOM 840 N N . SER A 1 109 ? -55.239 -7.083 54.928 1.00 76.00 109 SER A N 1
ATOM 841 C CA . SER A 1 109 ? -56.128 -8.052 54.280 1.00 76.00 109 SER A CA 1
ATOM 842 C C . SER A 1 109 ? -57.341 -7.386 53.642 1.00 76.00 109 SER A C 1
ATOM 844 O O . SER A 1 109 ? -57.766 -7.809 52.574 1.00 76.00 109 SER A O 1
ATOM 846 N N . ASP A 1 110 ? -57.858 -6.316 54.244 1.00 79.25 110 ASP A N 1
ATOM 847 C CA . ASP A 1 110 ? -59.046 -5.611 53.756 1.00 79.25 110 ASP A CA 1
ATOM 848 C C . ASP A 1 110 ? -58.775 -4.889 52.436 1.00 79.25 110 ASP A C 1
ATOM 850 O O . ASP A 1 110 ? -59.565 -4.976 51.496 1.00 79.25 110 ASP A O 1
ATOM 854 N N . VAL A 1 111 ? -57.615 -4.235 52.327 1.00 80.62 111 VAL A N 1
ATOM 855 C CA . VAL A 1 111 ? -57.187 -3.569 51.089 1.00 80.62 111 VAL A CA 1
ATOM 856 C C . VAL A 1 111 ? -56.872 -4.608 50.013 1.00 80.62 111 VAL A C 1
ATOM 858 O O . VAL A 1 111 ? -57.294 -4.464 48.865 1.00 80.62 111 VAL A O 1
ATOM 861 N N . SER A 1 112 ? -56.187 -5.688 50.391 1.00 82.94 112 SER A N 1
ATOM 862 C CA . SER A 1 112 ? -55.822 -6.788 49.491 1.00 82.94 112 SER A CA 1
ATOM 863 C C . SER A 1 112 ? -57.058 -7.493 48.920 1.00 82.94 112 SER A C 1
ATOM 865 O O . SER A 1 112 ? -57.166 -7.688 47.708 1.00 82.94 112 SER A O 1
ATOM 867 N N . ASN A 1 113 ? -58.030 -7.811 49.778 1.00 83.88 113 ASN A N 1
ATOM 868 C CA . ASN A 1 113 ? -59.297 -8.432 49.398 1.00 83.88 113 ASN A CA 1
ATOM 869 C C . ASN A 1 113 ? -60.186 -7.472 48.602 1.00 83.88 113 ASN A C 1
ATOM 871 O O . ASN A 1 113 ? -60.860 -7.903 47.668 1.00 83.88 113 ASN A O 1
ATOM 875 N N . GLY A 1 114 ? -60.157 -6.174 48.917 1.00 84.62 114 GLY A N 1
ATOM 876 C CA . GLY A 1 114 ? -60.835 -5.138 48.140 1.00 84.62 114 GLY A CA 1
ATOM 877 C C . GLY A 1 114 ? -60.303 -5.042 46.709 1.00 84.62 114 GLY A C 1
ATOM 878 O O . GLY A 1 114 ? -61.088 -5.073 45.759 1.00 84.62 114 GLY A O 1
ATOM 879 N N . LEU A 1 115 ? -58.975 -5.006 46.534 1.00 85.44 115 LEU A N 1
ATOM 880 C CA . LEU A 1 115 ? -58.339 -5.029 45.210 1.00 85.44 115 LEU A CA 1
ATOM 881 C C . LEU A 1 115 ? -58.632 -6.330 44.462 1.00 85.44 115 LEU A C 1
ATOM 883 O O . LEU A 1 115 ? -58.956 -6.290 43.276 1.00 85.44 115 LEU A O 1
ATOM 887 N N . TYR A 1 116 ? -58.551 -7.474 45.143 1.00 84.38 116 TYR A N 1
ATOM 888 C CA . TYR A 1 116 ? -58.863 -8.770 44.547 1.00 84.38 116 TYR A CA 1
ATOM 889 C C . TYR A 1 116 ? -60.323 -8.842 44.082 1.00 84.38 116 TYR A C 1
ATOM 891 O O . TYR A 1 116 ? -60.589 -9.241 42.950 1.00 84.38 116 TYR A O 1
ATOM 899 N N . GLY A 1 117 ? -61.264 -8.387 44.913 1.00 86.44 117 GLY A N 1
ATOM 900 C CA . GLY A 1 117 ? -62.688 -8.319 44.590 1.00 86.44 117 GLY A C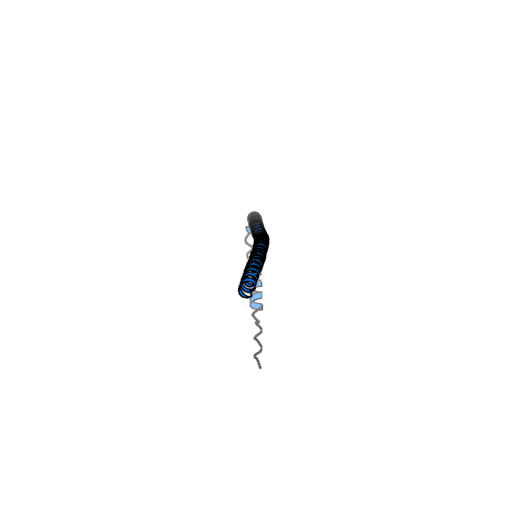A 1
ATOM 901 C C . GLY A 1 117 ? -63.011 -7.328 43.470 1.00 86.44 117 GLY A C 1
ATOM 902 O O . GLY A 1 117 ? -63.904 -7.568 42.661 1.00 86.44 117 GLY A O 1
ATOM 903 N N . HIS A 1 118 ? -62.283 -6.214 43.378 1.00 82.56 118 HIS A N 1
ATOM 904 C CA . HIS A 1 118 ? -62.421 -5.285 42.259 1.00 82.56 118 HIS A CA 1
ATOM 905 C C . HIS A 1 118 ? -61.865 -5.887 40.961 1.00 82.56 118 HIS A C 1
ATOM 907 O O . HIS A 1 118 ? -62.540 -5.878 39.935 1.00 82.56 118 HIS A O 1
ATOM 913 N N . ALA A 1 119 ? -60.672 -6.482 41.006 1.00 83.56 119 ALA A N 1
ATOM 914 C CA . ALA A 1 119 ? -60.057 -7.131 39.852 1.00 83.56 119 ALA A CA 1
ATOM 915 C C . ALA A 1 119 ? -60.871 -8.337 39.353 1.00 83.56 119 ALA A C 1
ATOM 917 O O . ALA A 1 119 ? -60.946 -8.571 38.146 1.00 83.56 119 ALA A O 1
ATOM 918 N N . SER A 1 120 ? -61.495 -9.100 40.255 1.00 81.94 120 SER A N 1
ATOM 919 C CA . SER A 1 120 ? -62.395 -10.194 39.884 1.00 81.94 120 SER A CA 1
ATOM 920 C C . SER A 1 120 ? -63.670 -9.673 39.220 1.00 81.94 120 SER A C 1
ATOM 922 O O . SER A 1 120 ? -64.054 -10.217 38.189 1.00 81.94 120 SER A O 1
ATOM 924 N N . LYS A 1 121 ? -64.252 -8.568 39.712 1.00 78.88 121 LYS A N 1
ATOM 925 C CA . LYS A 1 121 ? -65.385 -7.879 39.066 1.00 78.88 121 LYS A CA 1
ATOM 926 C C . LYS A 1 121 ? -65.045 -7.348 37.673 1.00 78.88 121 LYS A C 1
ATOM 928 O O . LYS A 1 121 ? -65.852 -7.478 36.758 1.00 78.88 121 LYS A O 1
ATOM 933 N N . VAL A 1 122 ? -63.853 -6.780 37.490 1.00 77.69 122 VAL A N 1
ATOM 934 C CA . VAL A 1 122 ? -63.380 -6.313 36.174 1.00 77.69 122 VAL A CA 1
ATOM 935 C C . VAL A 1 122 ? -63.226 -7.486 35.199 1.00 77.69 122 VAL A C 1
ATOM 937 O O . VAL A 1 122 ? -63.665 -7.389 34.054 1.00 77.69 122 VAL A O 1
ATOM 940 N N . ARG A 1 123 ? -62.670 -8.622 35.648 1.00 66.62 123 ARG A N 1
ATOM 941 C CA . ARG A 1 123 ? -62.561 -9.841 34.824 1.00 66.62 123 ARG A CA 1
ATOM 942 C C . ARG A 1 123 ? -63.911 -10.492 34.527 1.00 66.62 123 ARG A C 1
ATOM 944 O O . ARG A 1 123 ? -64.101 -10.979 33.422 1.00 66.62 123 ARG A O 1
ATOM 951 N N . SER A 1 124 ? -64.854 -10.492 35.468 1.00 67.00 124 SER A N 1
ATOM 952 C CA . SER A 1 124 ? -66.202 -11.018 35.215 1.00 67.00 124 SER A CA 1
ATOM 953 C C . SER A 1 124 ? -67.025 -10.099 34.310 1.00 67.00 124 SER A C 1
ATOM 955 O O . SER A 1 124 ? -67.864 -10.580 33.561 1.00 67.00 124 SER A O 1
ATOM 957 N N . GLY A 1 125 ? -66.784 -8.784 34.362 1.00 60.25 125 GLY A N 1
ATOM 958 C CA . GLY A 1 125 ? -67.480 -7.780 33.550 1.00 60.25 125 GLY A CA 1
ATOM 959 C C . GLY A 1 125 ? -66.960 -7.636 32.117 1.00 60.25 125 GLY A C 1
ATOM 960 O O . GLY A 1 125 ? -67.605 -6.980 31.310 1.00 60.25 125 GLY A O 1
ATOM 961 N N . THR A 1 126 ? -65.823 -8.250 31.777 1.00 56.94 126 THR A N 1
ATOM 962 C CA . THR A 1 126 ? -65.288 -8.307 30.398 1.00 56.94 126 THR A CA 1
ATOM 963 C C . THR A 1 126 ? -65.614 -9.626 29.684 1.00 56.94 126 THR A C 1
ATOM 965 O O . THR A 1 126 ? -65.087 -9.900 28.609 1.00 56.94 126 THR A O 1
ATOM 968 N N . GLY A 1 127 ? -66.528 -10.424 30.253 1.00 53.47 127 GLY A N 1
ATOM 969 C CA . GLY A 1 127 ? -67.063 -11.651 29.657 1.00 53.47 127 GLY A CA 1
ATOM 970 C C . GLY A 1 127 ? -67.972 -11.448 28.438 1.00 53.47 127 GLY A C 1
ATOM 971 O O . GLY A 1 127 ? -68.274 -12.430 27.768 1.00 53.47 127 GLY A O 1
ATOM 972 N N . ASP A 1 128 ? -68.343 -10.214 28.087 1.00 54.56 128 ASP A N 1
ATOM 973 C CA . ASP A 1 128 ? -68.977 -9.920 26.799 1.00 54.56 128 ASP A CA 1
ATOM 974 C C . ASP A 1 128 ? -67.901 -9.753 25.721 1.00 54.56 128 ASP A C 1
ATOM 976 O O . ASP A 1 128 ? -67.609 -8.672 25.206 1.00 54.56 128 ASP A O 1
ATOM 980 N N . THR A 1 129 ? -67.295 -10.886 25.364 1.00 50.84 129 THR A N 1
ATOM 981 C CA . THR A 1 129 ? -66.762 -11.050 24.015 1.00 50.84 129 THR A CA 1
ATOM 982 C C . THR A 1 129 ? -67.951 -10.876 23.080 1.00 50.84 129 THR A C 1
ATOM 984 O O . THR A 1 129 ? -68.844 -11.716 23.075 1.00 50.84 129 THR A O 1
ATOM 987 N N . ASN A 1 130 ? -67.978 -9.770 22.334 1.00 58.44 130 ASN A N 1
ATOM 988 C CA . ASN A 1 130 ? -68.854 -9.566 21.183 1.00 58.44 130 ASN A CA 1
ATOM 989 C C . ASN A 1 130 ? -68.975 -10.895 20.408 1.00 58.44 130 ASN A C 1
ATOM 991 O O . ASN A 1 130 ? -67.978 -11.300 19.798 1.00 58.44 130 ASN A O 1
ATOM 995 N N . PRO A 1 131 ? -70.117 -11.611 20.452 1.00 51.56 131 PRO A N 1
ATOM 996 C CA . PRO A 1 131 ? -70.281 -12.790 19.630 1.00 51.56 131 PRO A CA 1
ATOM 997 C C . PRO A 1 131 ? -70.319 -12.251 18.209 1.00 51.56 131 PRO A C 1
ATOM 999 O O . PRO A 1 131 ? -71.245 -11.527 17.839 1.00 51.56 131 PRO A O 1
ATOM 1002 N N . GLY A 1 132 ? -69.244 -12.502 17.457 1.00 53.56 132 GLY A N 1
ATOM 1003 C CA . GLY A 1 132 ? -69.126 -12.074 16.073 1.00 53.56 132 GLY A CA 1
ATOM 1004 C C . GLY A 1 132 ? -70.445 -12.334 15.358 1.00 53.56 132 GLY A C 1
ATOM 1005 O O . GLY A 1 132 ? -71.014 -13.421 15.484 1.00 53.56 132 GLY A O 1
ATOM 1006 N N . LYS A 1 133 ? -70.967 -11.308 14.674 1.00 57.03 133 LYS A N 1
ATOM 1007 C CA . LYS A 1 133 ? -72.112 -11.476 13.778 1.00 57.03 133 LYS A CA 1
ATOM 1008 C C . LYS A 1 133 ? -71.892 -12.756 12.961 1.00 57.03 133 LYS A C 1
ATOM 1010 O O . LYS A 1 133 ? -70.809 -12.876 12.387 1.00 57.03 133 LYS A O 1
ATOM 1015 N N . PRO A 1 134 ? -72.881 -13.659 12.860 1.00 54.25 134 PRO A N 1
ATOM 1016 C CA . PRO A 1 134 ? -72.817 -14.689 11.848 1.00 54.25 134 PRO A CA 1
ATOM 1017 C C . PRO A 1 134 ? -72.863 -13.980 10.496 1.00 54.25 134 PRO A C 1
ATOM 1019 O O . PRO A 1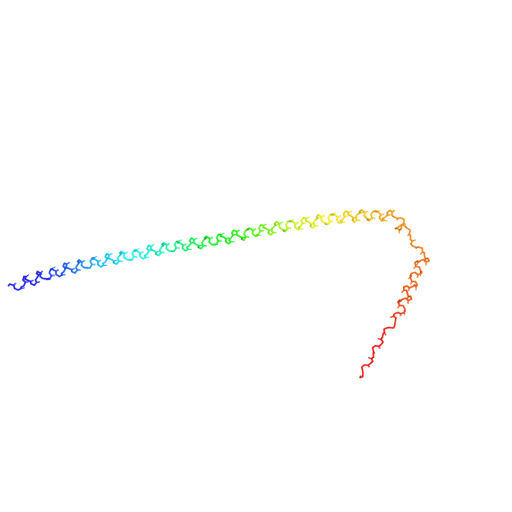 134 ? -73.744 -13.157 10.224 1.00 54.25 134 PRO A O 1
ATOM 1022 N N . ASP A 1 135 ? -71.848 -14.263 9.705 1.00 57.06 135 ASP A N 1
ATOM 1023 C CA . ASP A 1 135 ? -71.754 -13.981 8.291 1.00 57.06 135 ASP A CA 1
ATOM 1024 C C . ASP A 1 135 ? -73.029 -14.457 7.577 1.00 57.06 135 ASP A C 1
ATOM 1026 O O . ASP A 1 135 ? -73.380 -15.637 7.564 1.00 57.06 135 ASP A O 1
ATOM 1030 N N . ARG A 1 136 ? -73.758 -13.488 7.023 1.00 48.06 136 ARG A N 1
ATOM 1031 C CA . ARG A 1 136 ? -74.781 -13.665 5.995 1.00 48.06 136 ARG A CA 1
ATOM 1032 C C . ARG A 1 136 ? -74.517 -12.666 4.887 1.00 48.06 136 ARG A C 1
ATOM 1034 O O . ARG A 1 136 ? -74.209 -11.501 5.234 1.00 48.06 136 ARG A O 1
#

Radius of gyration: 51.39 Å; chains: 1; bounding box: 114×19×129 Å

Secondary structure (DSSP, 8-state):
-HHHHHHHHHHHHHHHHHHHHHHHHHHHHHHHHHHHHHHHHHHHHHHHHHHHHHHHHHHHHHHHHHHHHHHHHHHHHHHHHHHHHHHHHHHHHHHHHHTSHHHHSPPPHHHHHHHHHHHHHHHHHT----------

Foldseek 3Di:
DVVVVVVVVVVVVVVVVVVVVVVVVVVVVVVVVVVVVVVVVVVVVVVVVVVVVVVVVVVVVVVVVVVVVVVVVVVVVVVVVVVVVVVVVVVVVVVVLCPDPVNVDDDDPVVVVVVVVVVVVVVVVPVPPPPPPPDD

pLDDT: mean 71.27, std 11.08, range [48.06, 94.0]

Organism: Serratia proteamaculans (NCBI:txid28151)

Sequence (136 aa):
MNAIIAIRRYWKQLTLALVVSTFLTVCWLASHYRASTEQLAKDKADLLAQVTSQQAIITKQIQQAQQFNTIAAGVESEKQQTTDTGDKIRLVYKTKMASSPCAVVPVSSDVSNGLYGHASKVRSGTGDTNPGKPDR